Protein AF-A0A9D8MTB1-F1 (afdb_monomer_lite)

Foldseek 3Di:
DADQEDEDPVPPDPDDDPPDDPVVVVVVVVVSVVRRHDYYHYDDPPDD

Structure (mmCIF, N/CA/C/O backbone):
data_AF-A0A9D8MTB1-F1
#
_entry.id   AF-A0A9D8MTB1-F1
#
loop_
_atom_site.group_PDB
_atom_site.id
_atom_site.type_symbol
_atom_site.label_atom_id
_atom_site.label_alt_id
_atom_site.label_comp_id
_atom_site.label_asym_id
_atom_site.label_entity_id
_atom_site.label_seq_id
_atom_site.pdbx_PDB_ins_code
_atom_site.Cartn_x
_atom_site.Cartn_y
_atom_site.Cartn_z
_atom_site.occupancy
_atom_site.B_iso_or_equiv
_atom_site.auth_seq_id
_atom_site.auth_comp_id
_atom_site.auth_asym_id
_atom_site.auth_atom_id
_atom_site.pdbx_PDB_model_num
ATOM 1 N N . MET A 1 1 ? -20.102 -0.547 5.720 1.00 79.00 1 MET A N 1
ATOM 2 C CA . MET A 1 1 ? -19.025 -1.502 5.381 1.00 79.00 1 MET A CA 1
ATOM 3 C C . MET A 1 1 ? -17.723 -0.715 5.305 1.00 79.00 1 MET A C 1
ATOM 5 O O . MET A 1 1 ? -17.764 0.369 4.740 1.00 79.00 1 MET A O 1
ATOM 9 N N . LYS A 1 2 ? -16.630 -1.173 5.929 1.00 90.94 2 LYS A N 1
ATOM 10 C CA . LYS A 1 2 ? -15.311 -0.509 5.881 1.00 90.94 2 LYS A CA 1
ATOM 11 C C . LYS A 1 2 ? -14.348 -1.372 5.063 1.00 90.94 2 LYS A C 1
ATOM 13 O O . LYS A 1 2 ? -14.423 -2.592 5.171 1.00 90.94 2 LYS A O 1
ATOM 18 N N . ILE A 1 3 ? -13.486 -0.747 4.265 1.00 96.81 3 ILE A N 1
ATOM 19 C CA . ILE A 1 3 ? -12.380 -1.430 3.584 1.00 96.81 3 ILE A CA 1
ATOM 20 C C . ILE A 1 3 ? -11.245 -1.559 4.601 1.00 96.81 3 ILE A C 1
ATOM 22 O O . ILE A 1 3 ? -10.829 -0.553 5.166 1.00 96.81 3 ILE A O 1
ATOM 26 N N . THR A 1 4 ? -10.780 -2.779 4.855 1.00 98.12 4 THR A N 1
ATOM 27 C CA . THR A 1 4 ? -9.688 -3.057 5.809 1.00 98.12 4 THR A CA 1
ATOM 28 C C . THR A 1 4 ? -8.440 -3.619 5.130 1.00 98.12 4 THR A C 1
ATOM 30 O O . THR A 1 4 ? -7.398 -3.739 5.766 1.00 98.12 4 THR A O 1
ATOM 33 N N . GLY A 1 5 ? -8.517 -3.929 3.832 1.00 98.12 5 GLY A N 1
ATOM 34 C CA . GLY A 1 5 ? -7.404 -4.474 3.063 1.00 98.12 5 GLY A CA 1
ATOM 35 C C . GLY A 1 5 ? -7.268 -3.847 1.680 1.00 98.12 5 GLY A C 1
ATOM 36 O O . GLY A 1 5 ? -8.269 -3.444 1.088 1.00 98.12 5 GLY A O 1
ATOM 37 N N . THR A 1 6 ? -6.037 -3.790 1.170 1.00 97.69 6 THR A N 1
ATOM 38 C CA . THR A 1 6 ? -5.725 -3.338 -0.197 1.00 97.69 6 THR A CA 1
ATOM 39 C C . THR A 1 6 ? -4.619 -4.176 -0.839 1.00 97.69 6 THR A C 1
ATOM 41 O O . THR A 1 6 ? -3.816 -4.802 -0.142 1.00 97.69 6 THR A O 1
ATOM 44 N N . PHE A 1 7 ? -4.566 -4.182 -2.170 1.00 96.69 7 PHE A N 1
ATOM 45 C CA . PHE A 1 7 ? -3.444 -4.746 -2.917 1.00 96.69 7 PHE A CA 1
ATOM 46 C C . PHE A 1 7 ? -2.332 -3.707 -3.098 1.00 96.69 7 PHE A C 1
ATOM 48 O O . PHE A 1 7 ? -2.615 -2.522 -3.265 1.00 96.69 7 PHE A O 1
ATOM 55 N N . LEU A 1 8 ? -1.082 -4.170 -3.088 1.00 96.38 8 LEU A N 1
ATOM 56 C CA . LEU A 1 8 ? 0.066 -3.440 -3.623 1.00 96.38 8 LEU A CA 1
ATOM 57 C C . LEU A 1 8 ? 0.349 -4.004 -5.012 1.00 96.38 8 LEU A C 1
ATOM 59 O O . LEU A 1 8 ? 0.614 -5.204 -5.136 1.00 96.38 8 LEU A O 1
ATOM 63 N N . ASP A 1 9 ? 0.247 -3.161 -6.033 1.00 93.94 9 ASP A N 1
ATOM 64 C CA . ASP A 1 9 ? 0.277 -3.573 -7.437 1.00 93.94 9 ASP A CA 1
ATOM 65 C C . ASP A 1 9 ? 1.702 -3.721 -7.993 1.00 93.94 9 ASP A C 1
ATOM 67 O O . ASP A 1 9 ? 2.145 -2.973 -8.858 1.00 93.94 9 ASP A O 1
ATOM 71 N N . GLU A 1 10 ? 2.452 -4.672 -7.435 1.00 91.50 10 GLU A N 1
ATOM 72 C CA . GLU A 1 10 ? 3.872 -4.875 -7.736 1.00 91.50 10 GLU A CA 1
ATOM 73 C C . GLU A 1 10 ? 4.192 -6.381 -7.841 1.00 91.50 10 GLU A C 1
ATOM 75 O O . GLU A 1 10 ? 4.503 -7.055 -6.856 1.00 91.50 10 GLU A O 1
ATOM 80 N N . ILE A 1 11 ? 4.143 -7.010 -9.018 1.00 88.69 11 ILE A N 1
ATOM 81 C CA . ILE A 1 11 ? 4.344 -6.464 -10.371 1.00 88.69 11 ILE A CA 1
ATOM 82 C C . ILE A 1 11 ? 3.009 -6.282 -11.106 1.00 88.69 11 ILE A C 1
ATOM 84 O O . ILE A 1 11 ? 2.304 -7.272 -11.324 1.00 88.69 11 ILE A O 1
ATOM 88 N N . SER A 1 12 ? 2.735 -5.056 -11.556 1.00 86.31 12 SER A N 1
ATOM 89 C CA . SER A 1 12 ? 1.582 -4.736 -12.405 1.00 86.31 12 SER A CA 1
ATOM 90 C C . SER A 1 12 ? 1.758 -5.191 -13.858 1.00 86.31 12 SER A C 1
ATOM 92 O O . SER A 1 12 ? 2.877 -5.247 -14.377 1.00 86.31 12 SER A O 1
ATOM 94 N N . TYR A 1 13 ? 0.650 -5.500 -14.536 1.00 87.62 13 TYR A N 1
ATOM 95 C CA . TYR A 1 13 ? 0.626 -5.815 -15.972 1.00 87.62 13 TYR A CA 1
ATOM 96 C C . TYR A 1 13 ? 0.048 -4.671 -16.817 1.00 87.62 13 TYR A C 1
ATOM 98 O O . TYR A 1 13 ? 0.468 -4.461 -17.954 1.00 87.62 13 TYR A O 1
ATOM 106 N N . ASP A 1 14 ? -0.919 -3.943 -16.271 1.00 90.69 14 ASP A N 1
ATOM 107 C CA . ASP A 1 14 ? -1.791 -3.015 -16.990 1.00 90.69 14 ASP A CA 1
ATOM 108 C C . ASP A 1 14 ? -1.892 -1.628 -16.337 1.00 90.69 14 ASP A C 1
ATOM 110 O O . ASP A 1 14 ? -2.455 -0.713 -16.944 1.00 90.69 14 ASP A O 1
ATOM 114 N N . ILE A 1 15 ? -1.305 -1.432 -15.152 1.00 89.81 15 ILE A N 1
ATOM 115 C CA . ILE A 1 15 ? -1.250 -0.137 -14.470 1.00 89.81 15 ILE A CA 1
ATOM 116 C C . ILE A 1 15 ? 0.188 0.410 -14.548 1.00 89.81 15 ILE A C 1
ATOM 118 O O . ILE A 1 15 ? 1.138 -0.264 -14.143 1.00 89.81 15 ILE A O 1
ATOM 122 N N . PRO A 1 16 ? 0.397 1.632 -15.080 1.00 93.31 16 PRO A N 1
ATOM 123 C CA . PRO A 1 16 ? 1.720 2.248 -15.114 1.00 93.31 16 PRO A CA 1
ATOM 124 C C . PRO A 1 16 ? 2.302 2.443 -13.710 1.00 93.31 16 PRO A C 1
ATOM 126 O O . PRO A 1 16 ? 1.630 2.948 -12.811 1.00 93.31 16 PRO A O 1
ATOM 129 N N . HIS A 1 17 ? 3.580 2.104 -13.547 1.00 93.69 17 HIS A N 1
ATOM 130 C CA . HIS A 1 17 ? 4.282 2.253 -12.276 1.00 93.69 17 HIS A CA 1
ATOM 131 C C . HIS A 1 17 ? 4.439 3.736 -11.892 1.00 93.69 17 HIS A C 1
ATOM 133 O O . HIS A 1 17 ? 4.797 4.574 -12.724 1.00 93.69 17 HIS A O 1
ATOM 139 N N . GLN A 1 18 ? 4.206 4.061 -10.616 1.00 95.62 18 GLN A N 1
ATOM 140 C CA . GLN A 1 18 ? 4.287 5.440 -10.116 1.00 95.62 18 GLN A CA 1
ATOM 141 C C . GLN A 1 18 ? 5.728 5.921 -9.857 1.00 95.62 18 GLN A C 1
ATOM 143 O O . GLN A 1 18 ? 5.935 7.110 -9.622 1.00 95.62 18 GLN A O 1
ATOM 148 N N . ASN A 1 19 ? 6.722 5.027 -9.951 1.00 95.56 19 ASN A N 1
ATOM 149 C CA . ASN A 1 19 ? 8.143 5.283 -9.666 1.00 95.56 19 ASN A CA 1
ATOM 150 C C . ASN A 1 19 ? 8.383 5.796 -8.237 1.00 95.56 19 ASN A C 1
ATOM 152 O O . ASN A 1 19 ? 9.190 6.699 -8.027 1.00 95.56 19 ASN A O 1
ATOM 156 N N . TRP A 1 20 ? 7.649 5.240 -7.272 1.00 97.19 20 TRP A N 1
ATOM 157 C CA . TRP A 1 20 ? 7.750 5.599 -5.859 1.00 97.19 20 TRP A CA 1
ATOM 158 C C . TRP A 1 20 ? 8.985 4.996 -5.202 1.00 97.19 20 TRP A C 1
ATOM 160 O O . TRP A 1 20 ? 9.305 3.823 -5.409 1.00 97.19 20 TRP A O 1
ATOM 170 N N . ASP A 1 21 ? 9.632 5.799 -4.365 1.00 96.12 21 ASP A N 1
ATOM 171 C CA . ASP A 1 21 ? 10.652 5.355 -3.434 1.00 96.12 21 ASP A CA 1
ATOM 172 C C . ASP A 1 21 ? 10.051 5.091 -2.038 1.00 96.12 21 ASP A C 1
ATOM 174 O O . ASP A 1 21 ? 8.836 5.145 -1.816 1.00 96.12 21 ASP A O 1
ATOM 178 N N . GLU A 1 22 ? 10.904 4.737 -1.077 1.00 98.00 22 GLU A N 1
ATOM 179 C CA . GLU A 1 22 ? 10.490 4.401 0.289 1.00 98.00 22 GLU A CA 1
ATOM 180 C C . GLU A 1 22 ? 9.698 5.523 0.982 1.00 98.00 22 GLU A C 1
ATOM 182 O O . GLU A 1 22 ? 8.831 5.242 1.809 1.00 98.00 22 GLU A O 1
ATOM 187 N N . ARG A 1 23 ? 9.959 6.796 0.659 1.00 98.25 23 ARG A N 1
ATOM 188 C CA . ARG A 1 23 ? 9.292 7.946 1.286 1.00 98.25 23 ARG A CA 1
ATOM 189 C C . ARG A 1 23 ? 7.869 8.112 0.789 1.00 98.25 23 ARG A C 1
ATOM 191 O O . ARG A 1 23 ? 6.996 8.448 1.592 1.00 98.25 23 ARG A O 1
ATOM 198 N N . GLU A 1 24 ? 7.622 7.921 -0.506 1.00 98.56 24 GLU A N 1
ATOM 199 C CA . GLU A 1 24 ? 6.252 7.922 -1.021 1.00 98.56 24 GLU A CA 1
ATOM 200 C C . GLU A 1 24 ? 5.464 6.745 -0.447 1.00 98.56 24 GLU A C 1
ATOM 202 O O . GLU A 1 24 ? 4.355 6.948 0.050 1.00 98.56 24 GLU A O 1
ATOM 207 N N . TRP A 1 25 ? 6.070 5.555 -0.410 1.00 98.00 25 TRP A N 1
ATOM 208 C CA . TRP A 1 25 ? 5.448 4.375 0.186 1.00 98.00 25 TRP A CA 1
ATOM 209 C C . TRP A 1 25 ? 5.109 4.567 1.665 1.00 98.00 25 TRP A C 1
ATOM 211 O O . TRP A 1 25 ? 3.986 4.279 2.070 1.00 98.00 25 TRP A O 1
ATOM 221 N N . GLU A 1 26 ? 6.027 5.105 2.470 1.00 98.50 26 GLU A N 1
ATOM 222 C CA . GLU A 1 26 ? 5.783 5.388 3.891 1.00 98.50 26 GLU A CA 1
ATOM 223 C C . GLU A 1 26 ? 4.573 6.316 4.081 1.00 98.50 26 GLU A C 1
ATOM 225 O O . GLU A 1 26 ? 3.695 6.053 4.906 1.00 98.50 26 GLU A O 1
ATOM 230 N 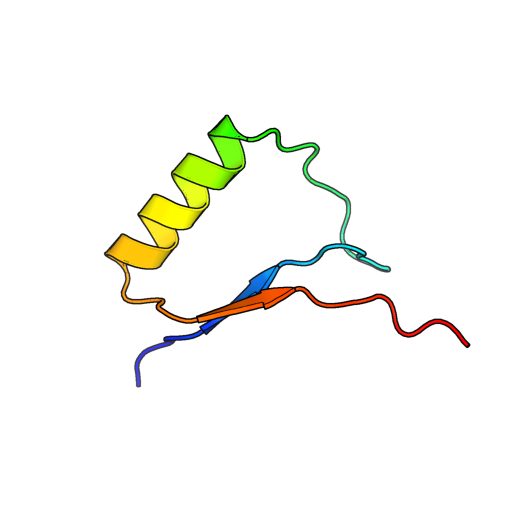N . ARG A 1 27 ? 4.477 7.383 3.279 1.00 98.50 27 ARG A N 1
ATOM 231 C CA . ARG A 1 27 ? 3.334 8.310 3.326 1.00 98.50 27 ARG A CA 1
ATOM 232 C C . ARG A 1 27 ? 2.024 7.622 2.949 1.00 98.50 27 ARG A C 1
ATOM 234 O O . ARG A 1 27 ? 0.981 7.935 3.535 1.00 98.50 27 ARG A O 1
ATOM 241 N N . ASP A 1 28 ? 2.063 6.694 2.000 1.00 98.31 28 ASP A N 1
ATOM 242 C CA . ASP A 1 28 ? 0.882 5.946 1.580 1.00 98.31 28 ASP A CA 1
ATOM 243 C C . ASP A 1 28 ? 0.452 4.935 2.658 1.00 98.31 28 ASP A C 1
ATOM 245 O O . ASP A 1 28 ? -0.714 4.915 3.047 1.00 98.31 28 ASP A O 1
ATOM 249 N N . PHE A 1 29 ? 1.387 4.206 3.279 1.00 98.38 29 PHE A N 1
ATOM 250 C CA . PHE A 1 29 ? 1.092 3.313 4.410 1.00 98.38 29 PHE A CA 1
ATOM 251 C C . PHE A 1 29 ? 0.525 4.054 5.627 1.00 98.38 29 PH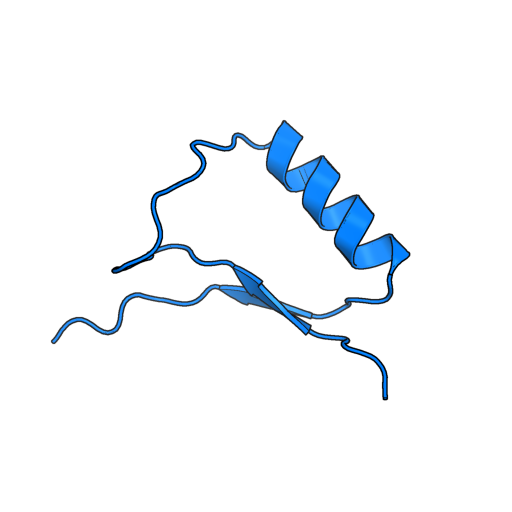E A C 1
ATOM 253 O 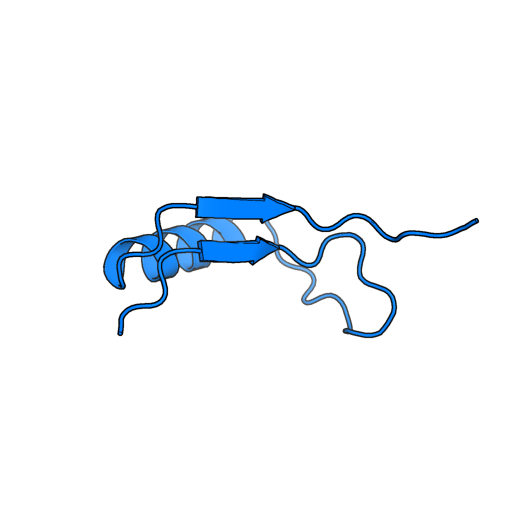O . PHE A 1 29 ? -0.418 3.570 6.262 1.00 98.38 29 PHE A O 1
ATOM 260 N N . GLN A 1 30 ? 1.042 5.243 5.949 1.00 98.50 30 GLN A N 1
ATOM 261 C CA . GLN A 1 30 ? 0.468 6.093 6.998 1.00 98.50 30 GLN A CA 1
ATOM 262 C C . GLN A 1 30 ? -0.978 6.481 6.671 1.00 98.50 30 GLN A C 1
ATOM 264 O O . GLN A 1 30 ? -1.857 6.420 7.538 1.00 98.50 30 GLN A O 1
ATOM 269 N N . SER A 1 31 ? -1.241 6.819 5.407 1.00 98.25 31 SER A N 1
ATOM 270 C CA . SER A 1 31 ? -2.582 7.142 4.920 1.00 98.25 31 SER A CA 1
ATOM 271 C C . SER A 1 31 ? -3.514 5.931 5.029 1.00 98.25 31 SER A C 1
ATOM 273 O O . SER A 1 31 ? -4.580 6.049 5.637 1.00 98.25 31 SER A O 1
ATOM 275 N N . MET A 1 32 ? -3.083 4.751 4.564 1.00 98.44 32 MET A N 1
ATOM 276 C CA . MET A 1 32 ? -3.802 3.476 4.704 1.00 98.44 32 MET A CA 1
ATOM 277 C C . MET A 1 32 ? -4.152 3.187 6.169 1.00 98.44 32 MET A C 1
ATOM 279 O O . MET A 1 32 ? -5.307 2.903 6.504 1.00 98.44 32 MET A O 1
ATOM 283 N N . LYS A 1 33 ? -3.176 3.325 7.073 1.00 98.06 33 LYS A N 1
ATOM 284 C CA . LYS A 1 33 ? -3.383 3.090 8.503 1.00 98.06 33 LYS A CA 1
ATOM 285 C C . LYS A 1 33 ? -4.401 4.061 9.098 1.00 98.06 33 LYS A C 1
ATOM 287 O O . LYS A 1 33 ? -5.253 3.638 9.879 1.00 98.06 33 LYS A O 1
ATOM 292 N N . SER A 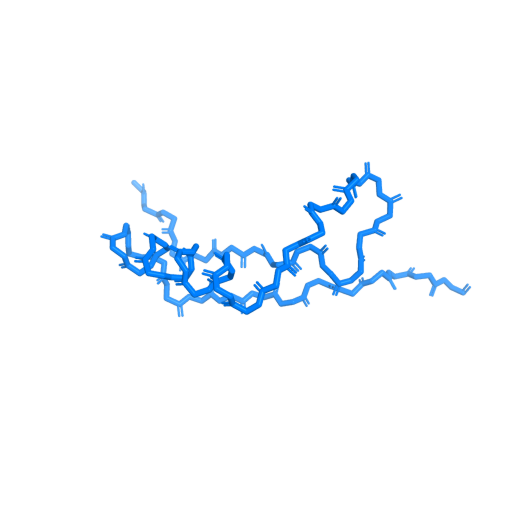1 34 ? -4.341 5.339 8.717 1.00 98.19 34 SER A N 1
ATOM 293 C CA . SER A 1 34 ? -5.242 6.383 9.225 1.00 98.19 34 SER A CA 1
ATOM 294 C C . SER A 1 34 ? -6.716 6.128 8.883 1.00 98.19 34 SER A C 1
ATOM 296 O O . SER A 1 34 ? -7.597 6.462 9.676 1.00 98.19 34 SER A O 1
ATOM 298 N N . ILE A 1 35 ? -6.984 5.478 7.744 1.00 97.56 35 ILE A N 1
ATOM 299 C CA . ILE A 1 35 ? -8.341 5.143 7.291 1.00 97.56 35 ILE A CA 1
ATOM 300 C C . ILE A 1 35 ? -8.807 3.747 7.733 1.00 97.56 35 ILE A C 1
ATOM 302 O O . ILE A 1 35 ? -9.954 3.374 7.484 1.00 97.56 35 ILE A O 1
ATOM 306 N N . GLY A 1 36 ? -7.956 2.995 8.439 1.00 97.94 36 GLY A N 1
ATOM 307 C CA . GLY A 1 36 ? -8.295 1.696 9.023 1.00 97.94 36 GLY A CA 1
ATOM 308 C C . GLY A 1 36 ? -7.991 0.483 8.144 1.00 97.94 36 GLY A C 1
ATOM 309 O O . GLY A 1 36 ? -8.557 -0.580 8.393 1.00 97.94 36 GLY A O 1
ATOM 310 N N . ILE A 1 37 ? -7.107 0.616 7.152 1.00 98.50 37 ILE A N 1
ATOM 311 C CA . ILE A 1 37 ? -6.515 -0.541 6.472 1.00 98.50 37 ILE A CA 1
ATOM 312 C C . ILE A 1 37 ? -5.471 -1.166 7.406 1.00 98.50 37 ILE A C 1
ATOM 314 O O . ILE A 1 37 ? -4.603 -0.480 7.952 1.00 98.50 37 ILE A O 1
ATOM 318 N N . ASP A 1 38 ? -5.572 -2.475 7.611 1.00 97.94 38 ASP A N 1
ATOM 319 C CA . ASP A 1 38 ? -4.669 -3.268 8.451 1.00 97.94 38 ASP A CA 1
ATOM 320 C C . ASP A 1 38 ? -3.974 -4.403 7.691 1.00 97.94 38 ASP A C 1
ATOM 322 O O . ASP A 1 38 ? -3.017 -4.985 8.204 1.00 97.94 38 ASP A O 1
ATOM 326 N N . THR A 1 39 ? -4.416 -4.673 6.462 1.00 98.50 39 THR A N 1
ATOM 327 C CA . THR A 1 39 ? -3.912 -5.754 5.622 1.00 98.50 39 THR A CA 1
ATOM 328 C C . THR A 1 39 ? -3.467 -5.206 4.271 1.00 98.50 39 THR A C 1
ATOM 330 O O . THR A 1 39 ? -4.228 -4.532 3.577 1.00 98.50 39 THR A O 1
ATOM 333 N N . VAL A 1 40 ? -2.249 -5.546 3.858 1.00 97.94 40 VAL A N 1
ATOM 334 C CA . VAL A 1 40 ? -1.756 -5.281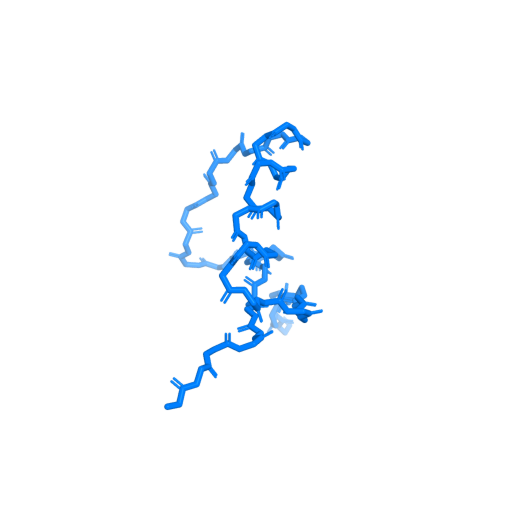 2.503 1.00 97.94 40 VAL A CA 1
ATOM 335 C C . VAL A 1 40 ? -1.354 -6.589 1.843 1.00 97.94 40 VAL A C 1
ATOM 337 O O . VAL A 1 40 ? -0.708 -7.432 2.465 1.00 97.94 40 VAL A O 1
ATOM 340 N N . ILE A 1 41 ? -1.770 -6.782 0.594 1.00 97.31 41 ILE A N 1
ATOM 341 C CA . ILE A 1 41 ? -1.461 -7.983 -0.180 1.00 97.31 41 ILE A CA 1
ATOM 342 C C . ILE A 1 41 ? -0.628 -7.580 -1.389 1.00 97.31 41 ILE A C 1
ATOM 344 O O . ILE A 1 41 ? -1.115 -6.894 -2.282 1.00 97.31 41 ILE A O 1
ATOM 348 N N . LEU A 1 42 ? 0.622 -8.030 -1.441 1.00 95.31 42 LEU A N 1
ATOM 349 C CA . LEU A 1 42 ? 1.448 -7.870 -2.632 1.00 95.31 42 LEU A CA 1
ATOM 350 C C . LEU A 1 42 ? 0.905 -8.772 -3.745 1.00 95.31 42 LEU A C 1
ATOM 352 O O . LEU A 1 42 ? 0.973 -10.000 -3.631 1.00 95.31 42 LEU A O 1
ATOM 356 N N . ILE A 1 43 ? 0.357 -8.181 -4.808 1.00 92.62 43 ILE A N 1
ATOM 357 C CA . ILE A 1 43 ? -0.078 -8.957 -5.969 1.00 92.62 43 ILE A CA 1
ATOM 358 C C . ILE A 1 43 ? 1.148 -9.369 -6.785 1.00 92.62 43 ILE A C 1
ATOM 360 O O . ILE A 1 43 ? 2.129 -8.642 -6.889 1.00 92.62 43 ILE A O 1
ATOM 364 N N . ARG A 1 44 ? 1.128 -10.573 -7.351 1.00 83.94 44 ARG A N 1
ATOM 365 C CA . ARG A 1 44 ? 2.196 -11.067 -8.225 1.00 83.94 44 ARG A CA 1
ATOM 366 C C . ARG A 1 44 ? 1.620 -11.226 -9.621 1.00 83.94 44 ARG A C 1
ATOM 368 O O . ARG A 1 44 ? 0.514 -11.747 -9.761 1.00 83.94 44 ARG A O 1
ATOM 375 N N . CYS A 1 45 ? 2.375 -10.827 -10.641 1.00 76.75 45 CYS A N 1
ATOM 376 C CA . CYS A 1 45 ? 1.968 -11.038 -12.023 1.00 76.75 45 CYS A CA 1
ATOM 377 C C . CYS A 1 45 ? 1.892 -12.548 -12.305 1.00 76.75 45 CYS A C 1
ATOM 379 O O . CYS A 1 45 ? 2.894 -13.261 -12.217 1.00 76.75 4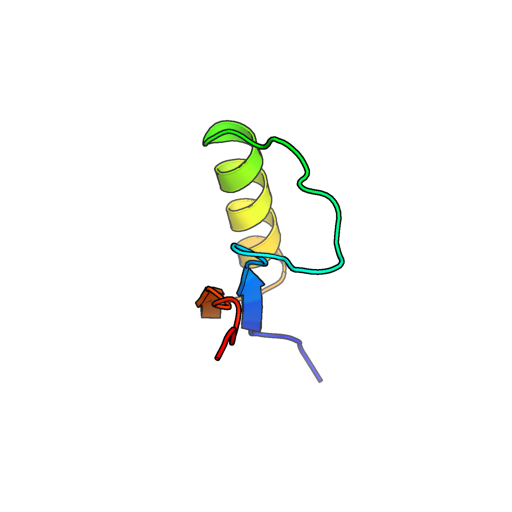5 CYS A O 1
ATOM 381 N N . GLY A 1 46 ? 0.688 -13.046 -12.586 1.00 72.44 46 GLY A N 1
ATOM 382 C CA . GLY A 1 46 ? 0.402 -14.461 -12.834 1.00 72.44 46 GLY A CA 1
ATOM 383 C C . GLY A 1 46 ? 0.749 -14.904 -14.255 1.00 72.44 46 GLY A C 1
ATOM 384 O O . GLY A 1 46 ? -0.097 -15.493 -14.927 1.00 72.44 46 GLY A O 1
ATOM 385 N N . LEU A 1 47 ? 1.955 -14.589 -14.734 1.00 74.19 47 LEU A N 1
ATOM 386 C CA . LEU A 1 47 ? 2.421 -15.042 -16.047 1.00 74.19 47 LEU A CA 1
ATOM 387 C C . LEU A 1 47 ? 2.649 -16.562 -16.020 1.00 74.19 47 LEU A C 1
ATOM 389 O O . LEU A 1 47 ? 3.164 -17.101 -15.039 1.00 74.19 47 LEU A O 1
ATOM 393 N N . ARG A 1 48 ? 2.220 -17.239 -17.089 1.00 69.00 48 ARG A N 1
ATOM 394 C CA . ARG A 1 48 ? 2.468 -18.667 -17.331 1.00 69.00 48 ARG A CA 1
ATOM 395 C C . ARG A 1 48 ? 3.790 -18.882 -18.046 1.00 69.00 48 ARG A C 1
ATOM 397 O O . ARG A 1 48 ? 4.098 -18.058 -18.933 1.00 69.00 48 ARG A O 1
#

pLDDT: mean 93.37, std 7.5, range [69.0, 98.56]

Secondary structure (DSSP, 8-state):
----EEEE-TT-SSS------HHHHHHHHHHHHHHT--EEEE------

Sequence (48 aa):
MKITGTFLDEISYDIPHQNWDEREWERDFQSMKSIGIDTVILIRCGLR

Radius of gyration: 12.2 Å; chains: 1; bounding box: 30×27×27 Å